Protein AF-A0A7R9KW66-F1 (afdb_monomer)

Nearest PDB structures (foldseek):
  6lou-assembly1_A  TM=8.543E-01  e=5.248E-07  Homo sapiens
  6l1s-assembly1_A  TM=8.443E-01  e=5.601E-07  Homo sapiens
  6lmy-assembly1_A  TM=8.458E-01  e=8.834E-07  Homo sapiens
  1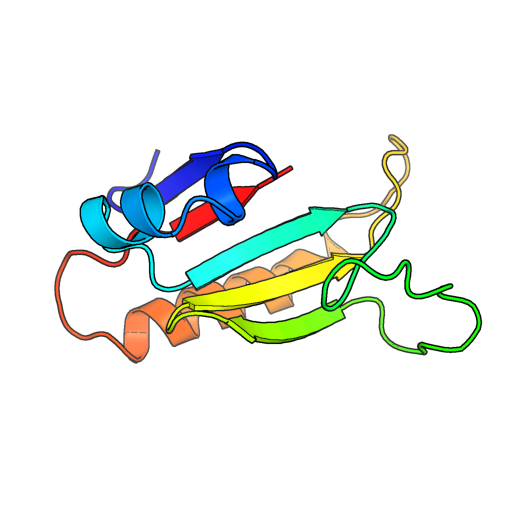wrm-assembly1_A  TM=8.415E-01  e=1.146E-06  Homo sapiens
  5xjv-assembly1_A  TM=7.673E-01  e=3.382E-05  Homo sapiens

Secondary structure (DSSP, 8-state):
--TTEEEE-TTGGG-HHHHHHTTEEEEEEEESS-EETTEE--TTS---SEEEEEETTEEEEEEE--SSTT---GGGHHHHHHHHHHHHHH--STT-EEEEE-

Organism: NCBI:txid1979941

pLDDT: mean 73.53, std 15.7, range [39.16, 90.69]

Solvent-accessible surface area (backbone atoms only — not comparable to full-atom values): 6087 Å² total; per-residue (Å²): 132,60,91,41,61,43,73,47,42,70,66,58,80,66,36,64,65,61,31,58,78,54,47,38,45,44,36,43,37,53,34,71,70,58,57,67,94,84,43,78,53,77,67,88,79,59,95,56,60,56,51,74,52,75,57,96,86,23,39,34,42,39,35,56,46,61,94,48,95,81,51,76,62,72,82,50,45,65,60,53,50,51,52,54,49,49,56,58,66,75,45,90,55,102,57,66,21,32,37,45,24,90

Mean predicted aligned error: 8.73 Å

Structure (mmCIF, N/CA/C/O backbone):
data_AF-A0A7R9KW66-F1
#
_entry.id   AF-A0A7R9KW66-F1
#
loop_
_atom_site.group_PDB
_atom_site.id
_atom_site.type_symbol
_atom_site.label_atom_id
_atom_site.label_alt_id
_atom_site.label_comp_id
_atom_site.label_asym_id
_atom_site.label_entity_id
_atom_site.label_seq_id
_atom_site.pdbx_PDB_ins_code
_atom_site.Cartn_x
_atom_site.Cartn_y
_atom_site.Cartn_z
_atom_site.occupancy
_atom_site.B_iso_or_equiv
_atom_site.auth_seq_id
_atom_site.auth_comp_id
_atom_site.auth_asym_id
_atom_site.auth_atom_id
_atom_site.pdbx_PDB_model_num
ATOM 1 N N . ILE A 1 1 ? -7.927 -16.304 -2.380 1.00 51.59 1 ILE A N 1
ATOM 2 C CA . ILE A 1 1 ? -7.857 -14.895 -1.921 1.00 51.59 1 ILE A CA 1
ATOM 3 C C . ILE A 1 1 ? -7.996 -14.926 -0.407 1.00 51.59 1 ILE A C 1
ATOM 5 O O . ILE A 1 1 ? -8.885 -15.621 0.071 1.00 51.59 1 ILE A O 1
ATOM 9 N N . LEU A 1 2 ? -7.057 -14.325 0.329 1.00 59.34 2 LEU A N 1
ATOM 10 C CA . LEU A 1 2 ? -7.057 -14.353 1.797 1.00 59.34 2 LEU A CA 1
ATOM 11 C C . LEU A 1 2 ? -8.214 -13.494 2.330 1.00 59.34 2 LEU A C 1
ATOM 13 O O . LEU A 1 2 ? -8.495 -12.437 1.768 1.00 59.34 2 LEU A O 1
ATOM 17 N N . THR A 1 3 ? -8.861 -13.909 3.417 1.00 63.19 3 THR A N 1
ATOM 18 C CA . THR A 1 3 ? -9.806 -13.042 4.134 1.00 63.19 3 THR A CA 1
ATOM 19 C C . THR A 1 3 ? -9.079 -11.788 4.603 1.00 63.19 3 THR A C 1
ATOM 21 O O . THR A 1 3 ? -7.984 -11.884 5.158 1.00 63.19 3 THR A O 1
ATOM 24 N N . GLY A 1 4 ? -9.661 -10.620 4.343 1.00 68.19 4 GLY A N 1
ATOM 25 C CA . GLY A 1 4 ? -8.984 -9.355 4.599 1.00 68.19 4 GLY A CA 1
ATOM 26 C C . GLY A 1 4 ? -8.032 -8.911 3.489 1.00 68.19 4 GLY A C 1
ATOM 27 O O . GLY A 1 4 ? -7.250 -8.010 3.716 1.00 68.19 4 GLY A O 1
ATOM 28 N N . LEU A 1 5 ? -8.055 -9.491 2.288 1.00 72.69 5 LEU A N 1
ATOM 29 C CA . LEU A 1 5 ? -7.283 -8.986 1.147 1.00 72.69 5 LEU A CA 1
ATOM 30 C C . LEU A 1 5 ? -8.216 -8.520 0.027 1.00 72.69 5 LEU A C 1
ATOM 32 O O . LEU A 1 5 ? -9.006 -9.295 -0.506 1.00 72.69 5 LEU A O 1
ATOM 36 N N . TYR A 1 6 ? -8.058 -7.264 -0.348 1.00 74.94 6 TYR A N 1
ATOM 37 C CA . TYR A 1 6 ? -8.708 -6.549 -1.431 1.00 74.94 6 TYR A CA 1
ATOM 38 C C . TYR A 1 6 ? -7.658 -6.219 -2.487 1.00 74.94 6 TYR A C 1
ATOM 40 O O . TYR A 1 6 ? -6.474 -6.018 -2.203 1.00 74.94 6 TYR A O 1
ATOM 48 N N . ILE A 1 7 ? -8.097 -6.199 -3.735 1.00 80.12 7 ILE A N 1
ATOM 49 C CA . ILE A 1 7 ? -7.292 -5.780 -4.875 1.00 80.12 7 ILE A CA 1
ATOM 50 C C . ILE A 1 7 ? -8.152 -4.784 -5.634 1.00 80.12 7 ILE A C 1
ATOM 52 O O . ILE A 1 7 ? -9.312 -5.081 -5.917 1.00 80.12 7 ILE A O 1
ATOM 56 N N . GLY A 1 8 ? -7.602 -3.609 -5.916 1.00 78.50 8 GLY A N 1
ATOM 57 C CA . GLY A 1 8 ? -8.356 -2.500 -6.490 1.00 78.50 8 GLY A CA 1
ATOM 58 C C . GLY A 1 8 ? -7.510 -1.629 -7.406 1.00 78.50 8 GLY A C 1
ATOM 59 O O . GLY A 1 8 ? -6.354 -1.932 -7.694 1.00 78.50 8 GLY A O 1
ATOM 60 N N . SER A 1 9 ? -8.105 -0.532 -7.850 1.00 78.50 9 SER A N 1
ATOM 61 C CA . SER A 1 9 ? -7.466 0.503 -8.657 1.00 78.50 9 SER A CA 1
ATOM 62 C C . SER A 1 9 ? -7.018 1.696 -7.808 1.00 78.50 9 SER A C 1
ATOM 64 O O . SER A 1 9 ? -7.453 1.880 -6.672 1.00 78.50 9 SER A O 1
ATOM 66 N N . VAL A 1 10 ? -6.202 2.582 -8.389 1.00 76.31 10 VAL A N 1
ATOM 67 C CA . VAL A 1 10 ? -5.783 3.864 -7.771 1.00 76.31 10 VAL A CA 1
ATOM 68 C C . VAL A 1 10 ? -6.954 4.765 -7.392 1.00 76.31 10 VAL A C 1
ATOM 70 O O . VAL A 1 10 ? -6.827 5.660 -6.557 1.00 76.31 10 VAL A O 1
ATOM 73 N N . ARG A 1 11 ? -8.105 4.576 -8.037 1.00 79.38 11 ARG A N 1
ATOM 74 C CA . ARG A 1 11 ? -9.318 5.302 -7.673 1.00 79.38 11 ARG A CA 1
ATOM 75 C C . ARG A 1 11 ? -9.829 4.834 -6.314 1.00 79.38 11 ARG A C 1
ATOM 77 O O . ARG A 1 11 ? -10.170 5.668 -5.483 1.00 79.38 11 ARG A O 1
ATOM 84 N N . ASP A 1 12 ? -9.798 3.529 -6.086 1.00 80.62 12 ASP A N 1
ATOM 85 C CA . ASP A 1 12 ? -10.326 2.900 -4.880 1.00 80.62 12 ASP A CA 1
ATOM 86 C C . ASP A 1 12 ? -9.445 3.214 -3.658 1.00 80.62 12 ASP A C 1
ATOM 88 O O . ASP A 1 12 ? -9.973 3.405 -2.567 1.00 80.62 12 ASP A O 1
ATOM 92 N N . SER A 1 13 ? -8.123 3.408 -3.827 1.00 76.88 13 SER A N 1
ATOM 93 C CA . SER A 1 13 ? -7.251 3.904 -2.735 1.00 76.88 13 SER A CA 1
ATOM 94 C C . SER A 1 13 ? -7.542 5.331 -2.296 1.00 76.88 13 SER A C 1
ATOM 96 O O . SER A 1 13 ? -7.000 5.768 -1.286 1.00 76.88 13 SER A O 1
ATOM 98 N N . LYS A 1 14 ? -8.321 6.099 -3.055 1.00 80.62 14 LYS A N 1
ATOM 99 C CA . LYS A 1 14 ? -8.591 7.510 -2.749 1.00 80.62 14 LYS A CA 1
ATOM 100 C C . LYS A 1 14 ? -10.008 7.737 -2.242 1.00 80.62 14 LYS A C 1
ATOM 102 O O . LYS A 1 14 ? -10.301 8.827 -1.754 1.00 80.62 14 LYS A O 1
ATOM 107 N N . ASP A 1 15 ? -10.872 6.733 -2.344 1.00 86.56 15 ASP A N 1
ATOM 108 C CA . ASP A 1 15 ? -12.245 6.800 -1.864 1.00 86.56 15 ASP A CA 1
ATOM 109 C C . ASP A 1 15 ? -12.294 6.507 -0.360 1.00 86.56 15 ASP A C 1
ATOM 111 O O . ASP A 1 15 ? -12.430 5.371 0.089 1.00 86.56 15 ASP A O 1
ATOM 115 N N . VAL A 1 16 ? -12.166 7.569 0.434 1.00 83.94 16 VAL A N 1
ATOM 116 C CA . VAL A 1 16 ? -12.138 7.489 1.900 1.00 83.94 16 VAL A CA 1
ATOM 117 C C . VAL A 1 16 ? -13.394 6.819 2.469 1.00 83.94 16 VAL A C 1
ATOM 119 O O . VAL A 1 16 ? -13.300 6.140 3.492 1.00 83.94 16 VAL A O 1
ATOM 122 N N . GLU A 1 17 ? -14.559 6.976 1.834 1.00 86.69 17 GLU A N 1
ATOM 123 C CA . GLU A 1 17 ? -15.794 6.345 2.307 1.00 86.69 17 GLU A CA 1
ATOM 124 C C . GLU A 1 17 ? -15.750 4.833 2.100 1.00 86.69 17 GLU A C 1
ATOM 126 O O . GLU A 1 17 ? -16.038 4.078 3.033 1.00 86.69 17 GLU A O 1
ATOM 131 N N . GLN A 1 18 ? -15.309 4.378 0.924 1.00 83.06 18 GLN A N 1
ATOM 132 C CA . GLN A 1 18 ? -15.122 2.951 0.664 1.00 83.06 18 GLN A CA 1
ATOM 133 C C . GLN A 1 18 ? -14.051 2.335 1.559 1.00 83.06 18 GLN A C 1
ATOM 135 O O . GLN A 1 18 ? -14.258 1.234 2.075 1.00 83.06 18 GLN A O 1
ATOM 140 N N . LEU A 1 19 ? -12.931 3.031 1.775 1.00 83.12 19 LEU A N 1
ATOM 141 C CA . LEU A 1 19 ? -11.872 2.555 2.662 1.00 83.12 19 LEU A CA 1
ATOM 142 C C . LEU A 1 19 ? -12.395 2.376 4.089 1.00 83.12 19 LEU A C 1
ATOM 144 O O . LEU A 1 19 ? -12.212 1.312 4.677 1.00 83.12 19 LEU A O 1
ATOM 148 N N . LYS A 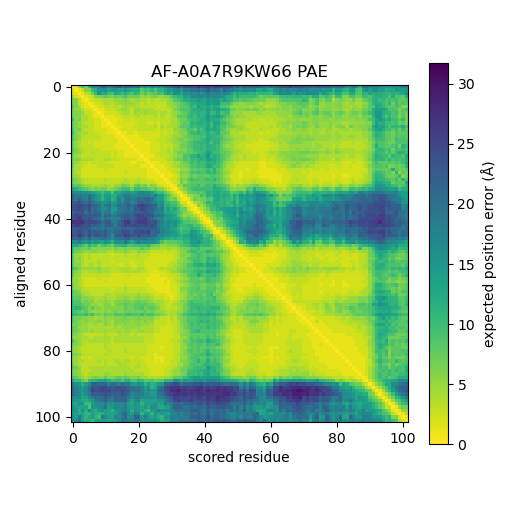1 20 ? -13.130 3.361 4.616 1.00 83.94 20 LYS A N 1
ATOM 149 C CA . LYS A 1 20 ? -13.736 3.286 5.953 1.00 83.94 20 LYS A CA 1
ATOM 150 C C . LYS A 1 20 ? -14.808 2.206 6.053 1.00 83.94 20 LYS A C 1
ATOM 152 O O . LYS A 1 20 ? -14.780 1.416 6.992 1.00 83.94 20 LYS A O 1
ATOM 157 N N . SER A 1 21 ? -15.721 2.130 5.084 1.00 83.75 21 SER A N 1
ATOM 158 C CA . SER A 1 21 ? -16.786 1.116 5.056 1.00 83.75 21 SER A CA 1
ATOM 159 C C . SER A 1 21 ? -16.238 -0.307 4.969 1.00 83.75 21 SER A C 1
ATOM 161 O O . SER A 1 21 ? -16.902 -1.249 5.399 1.00 83.75 21 SER A O 1
ATOM 163 N N . ASN A 1 22 ? -15.047 -0.472 4.396 1.00 78.38 22 ASN A N 1
ATOM 164 C CA . ASN A 1 22 ? -14.352 -1.746 4.316 1.00 78.38 22 ASN A CA 1
ATOM 165 C C . ASN A 1 22 ? -13.237 -1.869 5.353 1.00 78.38 22 ASN A C 1
ATOM 167 O O . ASN A 1 22 ? -12.409 -2.751 5.187 1.00 78.38 22 ASN A O 1
ATOM 171 N N . CYS A 1 23 ? -13.183 -1.026 6.389 1.00 81.25 23 CYS A N 1
ATOM 172 C CA . CYS A 1 23 ? -12.169 -1.089 7.448 1.00 81.25 23 CYS A CA 1
ATOM 173 C C . CYS A 1 23 ? -10.728 -1.235 6.912 1.00 81.25 23 CYS A C 1
ATOM 175 O O . CYS A 1 23 ? -9.908 -1.962 7.478 1.00 81.25 23 CYS A O 1
ATOM 177 N N . ILE A 1 24 ? -10.425 -0.586 5.785 1.00 83.62 24 ILE A N 1
ATOM 178 C CA . ILE A 1 24 ? -9.103 -0.630 5.170 1.00 83.62 24 ILE A CA 1
ATOM 179 C C . ILE A 1 24 ? -8.203 0.349 5.914 1.00 83.62 24 ILE A C 1
ATOM 181 O O . ILE A 1 24 ? -8.447 1.552 5.907 1.00 83.62 24 ILE A O 1
ATOM 185 N N . SER A 1 25 ? -7.156 -0.181 6.542 1.00 85.25 25 SER A N 1
ATOM 186 C CA . SER A 1 25 ? -6.198 0.579 7.357 1.00 85.25 25 SER A CA 1
ATOM 187 C C . SER A 1 25 ? -4.807 0.670 6.729 1.00 85.25 25 SER A C 1
ATOM 189 O O . SER A 1 25 ? -4.052 1.582 7.053 1.00 85.25 25 SER A O 1
ATOM 191 N N . HIS A 1 26 ? -4.465 -0.251 5.821 1.00 86.81 26 HIS A N 1
ATOM 192 C CA . HIS A 1 26 ? -3.149 -0.328 5.187 1.00 86.81 26 HIS A CA 1
ATOM 193 C C . HIS A 1 26 ? -3.278 -0.630 3.688 1.00 86.81 26 HIS A C 1
ATOM 195 O O . HIS A 1 26 ? -4.009 -1.543 3.286 1.00 86.81 26 HIS A O 1
ATOM 201 N N . ILE A 1 27 ? -2.546 0.110 2.855 1.00 86.62 27 ILE A N 1
ATOM 202 C CA . ILE A 1 27 ? -2.596 0.012 1.390 1.00 86.62 27 ILE A CA 1
ATOM 203 C C . ILE A 1 27 ? -1.186 -0.129 0.821 1.00 86.62 27 ILE A C 1
ATOM 205 O O . ILE A 1 27 ? -0.285 0.623 1.184 1.00 86.62 27 ILE A O 1
ATOM 209 N N . ILE A 1 28 ? -1.011 -1.065 -0.114 1.00 87.94 28 ILE A N 1
ATOM 210 C CA . ILE A 1 28 ? 0.198 -1.162 -0.940 1.00 87.94 28 ILE A CA 1
ATOM 211 C C . ILE A 1 28 ? -0.145 -0.674 -2.344 1.00 87.94 28 ILE A C 1
ATOM 213 O O . ILE A 1 28 ? -1.098 -1.151 -2.961 1.00 87.94 28 ILE A O 1
ATOM 217 N N . SER A 1 29 ? 0.646 0.266 -2.845 1.00 86.06 29 SER A N 1
ATOM 218 C CA . SER A 1 29 ? 0.438 0.947 -4.120 1.00 86.06 29 SER A CA 1
ATOM 219 C C . SER A 1 29 ? 1.723 0.880 -4.945 1.00 86.06 29 SER A C 1
ATOM 221 O O . SER A 1 29 ? 2.789 1.258 -4.461 1.00 86.06 29 SER A O 1
ATOM 223 N N . ILE A 1 30 ? 1.635 0.360 -6.173 1.00 84.81 30 ILE A N 1
ATOM 224 C CA . ILE A 1 30 ? 2.784 0.188 -7.075 1.00 84.81 30 ILE A CA 1
ATOM 225 C C . ILE A 1 30 ? 2.538 1.001 -8.340 1.00 84.81 30 ILE A C 1
ATOM 227 O O . ILE A 1 30 ? 1.685 0.621 -9.135 1.00 84.81 30 ILE A O 1
ATOM 231 N N . HIS A 1 31 ? 3.288 2.082 -8.553 1.00 78.25 31 HIS A N 1
ATOM 232 C CA . HIS A 1 31 ? 3.131 2.931 -9.739 1.00 78.25 31 HIS A CA 1
ATOM 233 C C . HIS A 1 31 ? 4.482 3.403 -10.273 1.00 78.25 31 HIS A C 1
ATOM 235 O O . HIS A 1 31 ? 5.455 3.505 -9.526 1.00 78.25 31 HIS A O 1
ATOM 241 N N . ASP A 1 32 ? 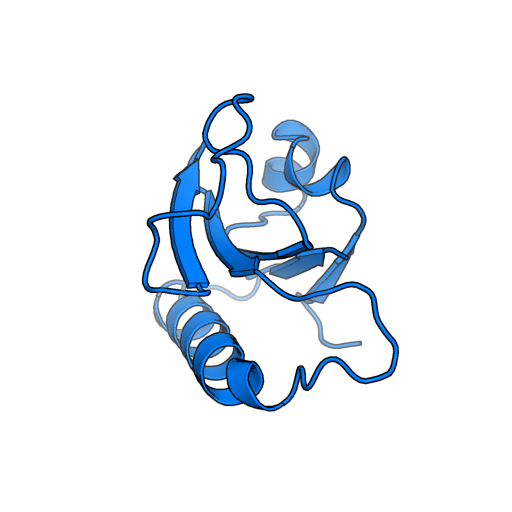4.530 3.741 -11.560 1.00 72.75 32 ASP A N 1
ATOM 242 C CA . ASP A 1 32 ? 5.719 4.325 -12.189 1.00 72.75 32 ASP A CA 1
ATOM 243 C C . ASP A 1 32 ? 5.958 5.783 -11.750 1.00 72.75 32 ASP A C 1
ATOM 245 O O . ASP A 1 32 ? 7.088 6.265 -11.778 1.00 72.75 32 ASP A O 1
ATOM 249 N N . ASN A 1 33 ? 4.904 6.450 -11.266 1.00 62.12 33 ASN A N 1
ATOM 250 C CA . ASN A 1 33 ? 4.901 7.829 -10.802 1.00 62.12 33 ASN A CA 1
ATOM 251 C C . ASN A 1 33 ? 4.213 7.949 -9.438 1.00 62.12 33 ASN A C 1
ATOM 253 O O . ASN A 1 33 ? 3.010 7.718 -9.291 1.00 62.12 33 ASN A O 1
ATOM 257 N N . ALA A 1 34 ? 4.962 8.381 -8.426 1.00 56.53 34 ALA A N 1
ATOM 258 C CA . ALA A 1 34 ? 4.407 8.696 -7.118 1.00 56.53 34 ALA A CA 1
ATOM 259 C C . ALA A 1 34 ? 4.005 10.170 -7.050 1.00 56.53 34 ALA A C 1
ATOM 261 O O . ALA A 1 34 ? 4.828 11.071 -7.210 1.00 56.53 34 ALA A O 1
ATOM 262 N N . ARG A 1 35 ? 2.729 10.424 -6.753 1.00 57.91 35 ARG A N 1
ATOM 263 C CA . ARG A 1 35 ? 2.220 11.775 -6.495 1.00 57.91 35 ARG A CA 1
ATOM 264 C C . ARG A 1 35 ? 1.972 11.945 -5.001 1.00 57.91 35 ARG A C 1
ATOM 266 O O . ARG A 1 35 ? 1.029 11.354 -4.480 1.00 57.91 35 ARG A O 1
ATOM 273 N N . ARG A 1 36 ? 2.766 12.761 -4.297 1.00 53.22 36 ARG A N 1
ATOM 274 C CA . ARG A 1 36 ? 2.366 13.226 -2.954 1.00 53.22 36 ARG A CA 1
ATOM 275 C C . ARG A 1 36 ? 1.424 14.414 -3.122 1.00 53.22 36 ARG A C 1
ATOM 277 O O . ARG A 1 36 ? 1.778 15.401 -3.755 1.00 53.22 36 ARG A O 1
ATOM 284 N N . GLY A 1 37 ? 0.218 14.321 -2.563 1.00 51.59 37 GLY A N 1
ATOM 285 C CA . GLY A 1 37 ? -0.706 15.461 -2.475 1.00 51.59 37 GLY A CA 1
ATOM 286 C C . GLY A 1 37 ? -1.182 16.037 -3.816 1.00 51.59 37 GLY A C 1
ATOM 287 O O . GLY A 1 37 ? -1.512 17.214 -3.883 1.00 51.59 37 GLY A O 1
ATOM 288 N N . GLY A 1 38 ? -1.205 15.241 -4.890 1.00 48.94 38 GLY A N 1
ATOM 289 C CA . GLY A 1 38 ? -1.659 15.693 -6.212 1.00 48.94 38 GLY A CA 1
ATOM 290 C C . GLY A 1 38 ? -0.591 16.372 -7.077 1.00 48.94 38 GLY A C 1
ATOM 291 O O . GLY A 1 38 ? -0.857 16.604 -8.254 1.00 48.94 38 GLY A O 1
ATOM 292 N N . GLN A 1 39 ? 0.618 16.608 -6.557 1.00 45.44 39 GLN A N 1
ATOM 293 C CA . GLN A 1 39 ? 1.774 17.006 -7.362 1.00 45.44 39 GLN A CA 1
ATOM 294 C C . GLN A 1 39 ? 2.609 15.788 -7.757 1.00 45.44 39 GLN A C 1
ATOM 296 O O . GLN A 1 39 ? 2.856 14.886 -6.954 1.00 45.44 39 GLN A O 1
ATOM 301 N N . GLU A 1 40 ? 3.018 15.767 -9.022 1.00 49.72 40 GLU A N 1
ATOM 302 C CA . GLU A 1 40 ? 4.004 14.837 -9.559 1.00 49.72 40 GLU A CA 1
ATOM 303 C C . GLU A 1 40 ? 5.328 15.083 -8.840 1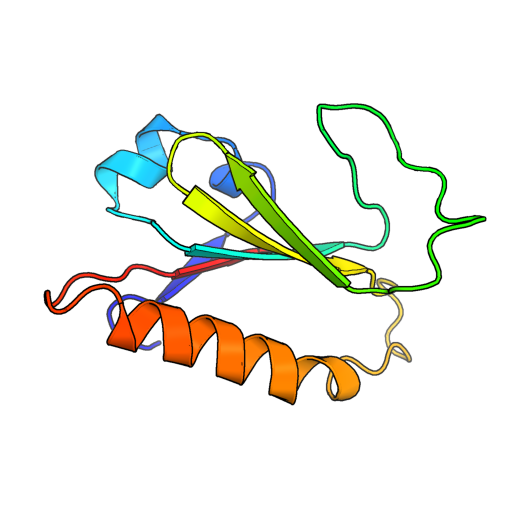.00 49.72 40 GLU A C 1
ATOM 305 O O . GLU A 1 40 ? 5.892 16.174 -8.923 1.00 49.72 40 GLU A O 1
ATOM 310 N N . ILE A 1 41 ? 5.800 14.105 -8.066 1.00 52.12 41 ILE A N 1
ATOM 311 C CA . ILE A 1 41 ? 7.169 14.169 -7.572 1.00 52.12 41 ILE A CA 1
ATOM 312 C C . ILE A 1 41 ? 8.027 13.669 -8.720 1.00 52.12 41 ILE A C 1
ATOM 314 O O . ILE A 1 41 ? 8.118 12.463 -8.943 1.00 52.12 41 ILE A O 1
ATOM 318 N N . CYS A 1 42 ? 8.647 14.599 -9.446 1.00 44.44 42 CYS A N 1
ATOM 319 C CA . CYS A 1 42 ? 9.725 14.265 -10.362 1.00 44.44 42 CYS A CA 1
ATOM 320 C C . CYS A 1 42 ? 10.812 13.530 -9.561 1.00 44.44 42 CYS A C 1
ATOM 322 O O . CYS A 1 42 ? 11.411 14.057 -8.621 1.00 44.44 42 CYS A O 1
ATOM 324 N N . THR A 1 43 ? 11.013 12.264 -9.907 1.00 52.66 43 THR A N 1
ATOM 325 C CA . THR A 1 43 ? 11.822 11.242 -9.224 1.00 52.66 43 THR A CA 1
ATOM 326 C C . THR A 1 43 ? 13.330 11.431 -9.387 1.00 52.66 43 THR A C 1
ATOM 328 O O . THR A 1 43 ? 14.114 10.555 -9.036 1.00 52.66 43 THR A O 1
ATOM 331 N N . GLU A 1 44 ? 13.763 12.594 -9.866 1.00 53.41 44 GLU A N 1
ATOM 332 C CA . GLU A 1 44 ? 15.152 12.881 -10.234 1.00 53.41 44 GLU A CA 1
ATOM 333 C C . GLU A 1 44 ? 16.106 12.902 -9.025 1.00 53.41 44 GLU A C 1
ATOM 335 O O . GLU A 1 44 ? 17.304 12.702 -9.192 1.00 53.41 44 GLU A O 1
ATOM 340 N N . ASN A 1 45 ? 15.590 13.068 -7.797 1.00 48.94 45 ASN A N 1
ATOM 341 C CA . ASN A 1 45 ? 16.418 13.196 -6.586 1.00 48.94 45 ASN A CA 1
ATOM 342 C C . ASN A 1 45 ? 16.034 12.271 -5.414 1.00 48.94 45 ASN A C 1
ATOM 344 O O . ASN A 1 45 ? 16.660 12.334 -4.351 1.00 48.94 45 ASN A O 1
ATOM 348 N N . MET A 1 46 ? 15.038 11.390 -5.564 1.00 54.19 46 MET A N 1
ATOM 349 C CA . MET A 1 46 ? 14.645 10.476 -4.485 1.00 54.19 46 MET A CA 1
ATOM 350 C C . MET A 1 46 ? 15.447 9.174 -4.598 1.00 54.19 46 MET A C 1
ATOM 352 O O . MET A 1 46 ? 15.113 8.289 -5.373 1.00 54.19 46 MET A O 1
ATOM 356 N N . LYS A 1 47 ? 16.510 9.028 -3.795 1.00 54.19 47 LYS A N 1
ATOM 357 C CA . LYS A 1 47 ? 17.357 7.812 -3.746 1.00 54.19 47 LYS A CA 1
ATOM 358 C C . LYS A 1 47 ? 16.610 6.520 -3.364 1.00 54.19 47 LYS A C 1
ATOM 360 O O . LYS A 1 47 ? 17.230 5.461 -3.328 1.00 54.19 47 LYS A O 1
ATOM 365 N N . LYS A 1 48 ? 15.319 6.591 -3.025 1.00 62.78 48 LYS A N 1
ATOM 366 C CA . LYS A 1 48 ? 14.545 5.477 -2.479 1.00 62.78 48 LYS A CA 1
ATOM 367 C C . LYS A 1 48 ? 13.316 5.203 -3.349 1.00 62.78 48 LYS A C 1
ATOM 369 O O . LYS A 1 48 ? 12.441 6.056 -3.458 1.00 62.78 48 LYS A O 1
ATOM 374 N N . ALA A 1 49 ? 13.253 4.002 -3.927 1.00 75.44 49 ALA A N 1
ATOM 375 C CA . ALA A 1 49 ? 12.148 3.513 -4.763 1.00 75.44 49 ALA A CA 1
ATOM 376 C C . ALA A 1 49 ? 10.900 3.095 -3.953 1.00 75.44 49 ALA A C 1
ATOM 378 O O . ALA A 1 49 ? 9.992 2.460 -4.471 1.00 75.44 49 ALA A O 1
ATOM 379 N N . GLU A 1 50 ? 10.855 3.437 -2.668 1.00 81.88 50 GLU A N 1
ATOM 380 C CA . GLU A 1 50 ? 9.799 3.062 -1.735 1.00 81.88 50 GLU A CA 1
ATOM 381 C C . GLU A 1 50 ? 9.636 4.169 -0.686 1.00 81.88 50 GLU A C 1
ATOM 383 O O . GLU A 1 50 ? 10.620 4.754 -0.217 1.00 81.88 50 GLU A O 1
ATOM 388 N N . PHE A 1 51 ? 8.404 4.457 -0.281 1.00 84.94 51 PHE A N 1
ATOM 389 C CA . PHE A 1 51 ? 8.133 5.361 0.834 1.00 84.94 51 PHE A CA 1
ATOM 390 C C . PHE A 1 51 ? 6.815 5.006 1.517 1.00 84.94 51 PHE A C 1
ATOM 392 O O . PHE A 1 51 ? 5.889 4.502 0.886 1.00 84.94 51 PHE A O 1
ATOM 399 N N . VAL A 1 52 ? 6.744 5.306 2.813 1.00 86.06 52 VAL A N 1
ATOM 400 C CA . VAL A 1 52 ? 5.537 5.140 3.624 1.00 86.06 52 VAL A CA 1
ATOM 401 C C . VAL A 1 52 ? 4.989 6.517 3.991 1.00 86.06 52 VAL A C 1
ATOM 403 O O . VAL A 1 52 ? 5.763 7.449 4.237 1.00 86.06 52 VAL A O 1
ATOM 406 N N . PHE A 1 53 ? 3.669 6.672 3.984 1.00 84.94 53 PHE A N 1
ATOM 407 C CA . PHE A 1 53 ? 2.985 7.859 4.498 1.00 84.94 53 PHE A CA 1
ATOM 408 C C . PHE A 1 53 ? 1.595 7.499 5.024 1.00 84.94 53 PHE A C 1
ATOM 410 O O . PHE A 1 53 ? 1.041 6.467 4.659 1.00 84.94 53 PHE A O 1
ATOM 417 N N . THR A 1 54 ? 1.015 8.375 5.839 1.00 84.19 54 THR A N 1
ATOM 418 C CA . THR A 1 54 ? -0.336 8.201 6.384 1.00 84.19 54 THR A CA 1
ATOM 419 C C . THR A 1 54 ? -1.252 9.283 5.825 1.00 84.19 54 THR A C 1
ATOM 421 O O . THR A 1 54 ? -0.886 10.460 5.801 1.00 84.19 54 THR A O 1
ATOM 424 N N . PHE A 1 55 ? -2.442 8.902 5.369 1.00 82.00 55 PHE A N 1
ATOM 425 C CA . PHE A 1 55 ? -3.472 9.826 4.900 1.00 82.00 55 PHE A CA 1
ATOM 426 C C . PHE A 1 55 ? -4.850 9.322 5.325 1.00 82.00 55 PHE A C 1
ATOM 428 O O . PHE A 1 55 ? -5.167 8.159 5.104 1.00 82.00 55 PHE A O 1
ATOM 435 N N . ALA A 1 56 ? -5.664 10.201 5.918 1.00 83.19 56 ALA A N 1
ATOM 436 C CA . ALA A 1 56 ? -7.012 9.876 6.397 1.00 83.19 56 ALA A CA 1
ATOM 437 C C . ALA A 1 56 ? -7.070 8.605 7.278 1.00 83.19 56 ALA A C 1
ATOM 439 O O . ALA A 1 56 ? -7.942 7.764 7.084 1.00 83.19 56 ALA A O 1
ATOM 440 N N . ASP A 1 57 ? -6.125 8.475 8.219 1.00 82.75 57 ASP A N 1
ATOM 441 C CA . ASP A 1 57 ? -5.973 7.326 9.134 1.00 82.75 57 ASP A CA 1
ATOM 442 C C . ASP A 1 57 ? -5.644 5.983 8.452 1.00 82.75 57 ASP A C 1
ATOM 444 O O . ASP A 1 57 ? -5.761 4.922 9.061 1.00 82.75 57 ASP A O 1
ATOM 448 N N . VAL A 1 58 ? -5.190 6.028 7.197 1.00 83.38 58 VAL A N 1
ATOM 449 C CA . VAL A 1 58 ? -4.731 4.867 6.428 1.00 83.38 58 VAL A CA 1
ATOM 450 C C . VAL A 1 58 ? -3.233 4.990 6.167 1.00 83.38 58 VAL A C 1
ATOM 452 O O . VAL A 1 58 ? -2.759 6.041 5.725 1.00 83.38 58 VAL A O 1
ATOM 455 N N . GLU A 1 59 ? -2.478 3.924 6.427 1.00 87.00 59 GLU A N 1
ATOM 456 C CA . GLU A 1 59 ? -1.054 3.838 6.097 1.00 87.00 59 GLU A CA 1
ATOM 457 C C . GLU A 1 59 ? -0.846 3.304 4.679 1.00 87.00 59 GLU A C 1
ATOM 459 O O . GLU A 1 59 ? -1.406 2.287 4.274 1.00 87.00 59 GLU A O 1
ATOM 464 N N . TYR A 1 60 ? 0.007 3.977 3.919 1.00 87.12 60 TYR A N 1
ATOM 465 C CA . TYR A 1 60 ? 0.320 3.643 2.538 1.00 87.12 60 TYR A CA 1
ATOM 466 C C . TYR A 1 60 ? 1.782 3.261 2.427 1.00 87.12 60 TYR A C 1
ATOM 468 O O . TYR A 1 60 ? 2.651 4.052 2.790 1.00 87.12 60 TYR A O 1
ATOM 476 N N . LEU A 1 61 ? 2.050 2.098 1.843 1.00 88.69 61 LEU A N 1
ATOM 477 C CA . LEU A 1 61 ? 3.344 1.756 1.277 1.00 88.69 61 LEU A CA 1
ATOM 478 C C . LEU A 1 61 ? 3.286 1.977 -0.236 1.00 88.69 61 LEU A C 1
ATOM 480 O O . LEU A 1 61 ? 2.606 1.242 -0.955 1.00 88.69 61 LEU A O 1
ATOM 484 N N . CYS A 1 62 ? 4.016 2.978 -0.720 1.00 87.00 62 CYS A N 1
ATOM 485 C CA . CYS A 1 62 ? 4.162 3.238 -2.146 1.00 87.00 62 CYS A CA 1
ATOM 486 C C . CYS A 1 62 ? 5.494 2.710 -2.662 1.00 87.00 62 CYS A C 1
ATOM 488 O O . CYS A 1 62 ? 6.553 3.046 -2.128 1.00 87.00 62 CYS A O 1
ATOM 490 N N . ILE A 1 63 ? 5.422 1.935 -3.738 1.00 87.12 63 ILE A N 1
ATOM 491 C CA . ILE A 1 63 ? 6.552 1.359 -4.455 1.00 87.12 63 ILE A CA 1
ATOM 492 C C . ILE A 1 63 ? 6.602 1.991 -5.839 1.00 87.12 63 ILE A C 1
ATOM 494 O O . ILE A 1 63 ? 5.637 1.949 -6.603 1.00 87.12 63 ILE A O 1
ATOM 498 N N . LEU A 1 64 ? 7.752 2.574 -6.147 1.00 85.44 64 LEU A N 1
ATOM 499 C CA . LEU A 1 64 ? 8.077 3.099 -7.458 1.00 85.44 64 LEU A CA 1
ATOM 500 C C . LEU A 1 64 ? 8.667 1.974 -8.301 1.00 85.44 64 LEU A C 1
ATOM 502 O O . LEU A 1 64 ? 9.800 1.543 -8.080 1.00 85.44 64 LEU A O 1
ATOM 506 N N . ALA A 1 65 ? 7.891 1.495 -9.265 1.00 85.12 65 ALA A N 1
ATOM 507 C CA . ALA A 1 65 ? 8.306 0.433 -10.168 1.00 85.12 65 ALA A CA 1
ATOM 508 C C . ALA A 1 65 ? 7.792 0.714 -11.582 1.00 85.12 65 ALA A C 1
ATOM 510 O O . ALA A 1 65 ? 6.663 1.161 -11.760 1.00 85.12 65 ALA A O 1
ATOM 511 N N . SER A 1 66 ? 8.625 0.449 -12.588 1.00 82.00 66 SER A N 1
ATOM 512 C CA . SER A 1 66 ? 8.246 0.605 -13.993 1.00 82.00 66 SER A CA 1
ATOM 513 C C . SER A 1 66 ? 7.154 -0.397 -14.383 1.00 82.00 66 SER A C 1
ATOM 515 O O . SER A 1 66 ? 7.227 -1.564 -14.004 1.00 82.00 66 SER A O 1
ATOM 517 N N . ASP A 1 67 ? 6.196 0.010 -15.217 1.00 79.88 67 ASP A N 1
ATOM 518 C CA . ASP A 1 67 ? 5.179 -0.890 -15.795 1.00 79.88 67 ASP A CA 1
ATOM 519 C C . ASP A 1 67 ? 5.714 -1.710 -16.993 1.00 79.88 67 ASP A C 1
ATOM 521 O O . ASP A 1 67 ? 5.014 -2.021 -17.955 1.00 79.88 67 ASP A O 1
ATOM 525 N N . THR A 1 68 ? 7.007 -2.039 -16.978 1.00 82.69 68 THR A N 1
ATOM 526 C CA . THR A 1 68 ? 7.641 -2.855 -18.020 1.00 82.69 68 THR A CA 1
ATOM 527 C C . THR A 1 68 ? 7.673 -4.327 -17.608 1.00 82.69 68 THR A C 1
ATOM 529 O O . THR A 1 68 ? 7.869 -4.639 -16.433 1.00 82.69 68 THR A O 1
ATOM 532 N N . PRO A 1 69 ? 7.570 -5.277 -18.557 1.00 84.25 69 PRO A N 1
ATOM 533 C CA . PRO A 1 69 ? 7.623 -6.708 -18.242 1.00 84.25 69 PRO A CA 1
ATOM 534 C C . PRO A 1 69 ? 8.975 -7.148 -17.652 1.00 84.25 69 PRO A C 1
ATOM 536 O O . PRO A 1 69 ? 9.063 -8.198 -17.022 1.00 84.25 69 PRO A O 1
ATOM 539 N N . ASN A 1 70 ? 10.030 -6.351 -17.850 1.00 89.06 70 ASN A N 1
ATOM 540 C CA . ASN A 1 70 ? 11.366 -6.584 -17.305 1.00 89.06 70 ASN A CA 1
ATOM 541 C C . ASN A 1 70 ? 11.560 -6.007 -15.895 1.00 89.06 70 ASN A C 1
ATOM 543 O O . ASN A 1 70 ? 12.594 -6.272 -15.278 1.00 89.06 70 ASN A O 1
ATOM 547 N N . GLN A 1 71 ? 10.609 -5.220 -15.382 1.00 86.56 71 GLN A N 1
ATOM 548 C CA . GLN A 1 71 ? 10.686 -4.686 -14.030 1.00 86.56 71 GLN A CA 1
ATOM 549 C C . GLN A 1 71 ? 10.708 -5.835 -13.015 1.00 86.56 71 GLN A C 1
ATOM 551 O O . GLN A 1 71 ? 9.755 -6.601 -12.877 1.00 86.56 71 GLN A O 1
ATOM 556 N N . ASN A 1 72 ? 11.792 -5.929 -12.244 1.00 88.00 72 ASN A N 1
ATOM 557 C CA . ASN A 1 72 ? 11.881 -6.888 -11.152 1.00 88.00 72 ASN A CA 1
ATOM 558 C C . ASN A 1 72 ? 11.048 -6.385 -9.964 1.00 88.00 72 ASN A C 1
ATOM 560 O O . ASN A 1 72 ? 11.453 -5.443 -9.282 1.00 88.00 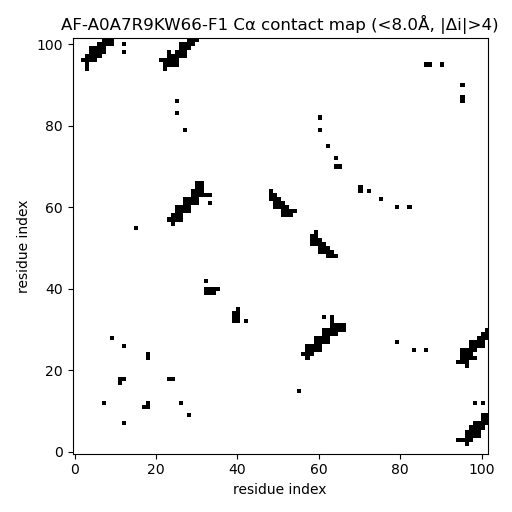72 ASN A O 1
AT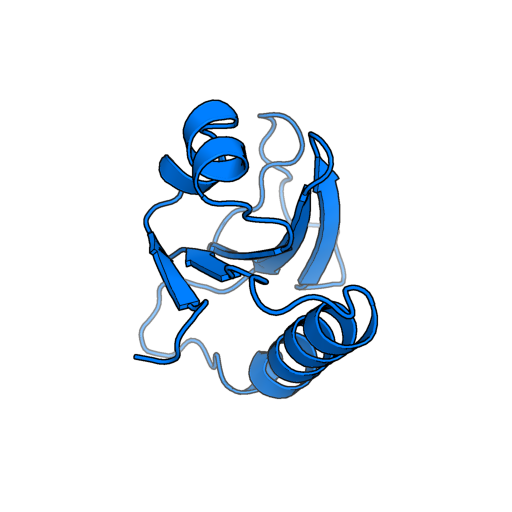OM 564 N N . LEU A 1 73 ? 9.886 -6.991 -9.721 1.00 87.25 73 LEU A N 1
ATOM 565 C CA . LEU A 1 73 ? 9.057 -6.691 -8.547 1.00 87.25 73 LEU A CA 1
ATOM 566 C C . LEU A 1 73 ? 9.493 -7.470 -7.299 1.00 87.25 73 LEU A C 1
ATOM 568 O O . LEU A 1 73 ? 9.211 -7.041 -6.182 1.00 87.25 73 LEU A O 1
ATOM 572 N N . SER A 1 74 ? 10.228 -8.573 -7.471 1.00 89.50 74 SER A N 1
ATOM 573 C CA . SER A 1 74 ? 10.651 -9.444 -6.370 1.00 89.50 74 SER A CA 1
ATOM 574 C C . SER A 1 74 ? 11.554 -8.736 -5.364 1.00 89.50 74 SER A C 1
ATOM 576 O O . SER A 1 74 ? 11.558 -9.090 -4.188 1.00 89.50 74 SER A O 1
ATOM 578 N N . GLN A 1 75 ? 12.277 -7.701 -5.800 1.00 88.81 75 GLN A N 1
ATOM 579 C CA . GLN A 1 75 ? 13.098 -6.872 -4.914 1.00 88.81 75 GLN A CA 1
ATOM 580 C C . GLN A 1 75 ? 12.279 -6.159 -3.822 1.00 88.81 75 GLN A C 1
ATOM 582 O O . GLN A 1 75 ? 12.816 -5.871 -2.759 1.00 88.81 75 GLN A O 1
ATOM 587 N N . PHE A 1 76 ? 10.980 -5.930 -4.047 1.00 89.12 76 PHE A N 1
ATOM 588 C CA . PHE A 1 76 ? 10.094 -5.256 -3.094 1.00 89.12 76 PHE A CA 1
ATOM 589 C C . PHE A 1 76 ? 9.314 -6.229 -2.199 1.00 89.12 76 PHE A C 1
ATOM 591 O O . PHE A 1 76 ? 8.617 -5.797 -1.280 1.00 89.12 76 PHE A O 1
ATOM 598 N N . PHE A 1 77 ? 9.410 -7.544 -2.436 1.00 89.38 77 PHE A N 1
ATOM 599 C CA . PHE A 1 77 ? 8.604 -8.531 -1.710 1.00 89.38 77 PHE A CA 1
ATOM 600 C C . PHE A 1 77 ? 8.912 -8.549 -0.217 1.00 89.38 77 PHE A C 1
ATOM 602 O O . PHE A 1 77 ? 7.982 -8.623 0.578 1.00 89.38 77 PHE A O 1
ATOM 609 N N . SER A 1 78 ? 10.187 -8.435 0.174 1.00 90.69 78 SER A N 1
ATOM 610 C CA . SER A 1 78 ? 10.559 -8.391 1.595 1.00 90.69 78 SER A CA 1
ATOM 611 C C . SER A 1 78 ? 9.871 -7.226 2.300 1.00 90.69 78 SER A C 1
ATOM 613 O O . SER A 1 78 ? 9.209 -7.424 3.311 1.00 90.69 78 SER A O 1
ATOM 615 N N . GLN A 1 79 ? 9.934 -6.031 1.711 1.00 89.06 79 GLN A N 1
ATOM 616 C CA . GLN A 1 79 ? 9.330 -4.839 2.293 1.00 89.06 79 GLN A CA 1
ATOM 617 C C . GLN A 1 79 ? 7.796 -4.926 2.340 1.00 89.06 79 GLN A C 1
ATOM 619 O O . GLN A 1 79 ? 7.189 -4.558 3.344 1.00 89.06 79 GLN A O 1
ATOM 624 N N . CYS A 1 80 ? 7.161 -5.440 1.281 1.00 87.81 80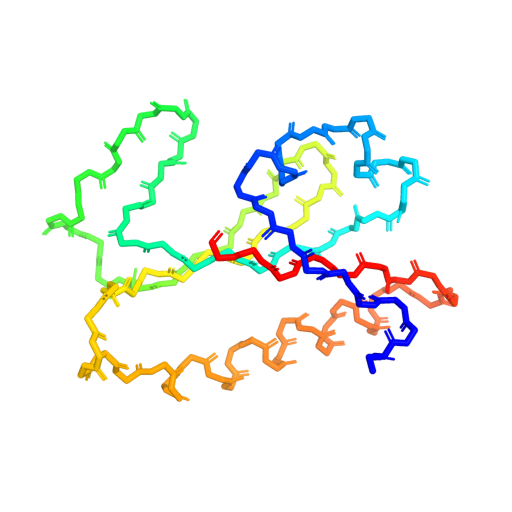 CYS A N 1
ATOM 625 C CA . CYS A 1 80 ? 5.716 -5.681 1.276 1.00 87.81 80 CYS A CA 1
ATOM 626 C C . CYS A 1 80 ? 5.315 -6.655 2.385 1.00 87.81 80 CYS A C 1
ATOM 628 O O . CYS A 1 80 ? 4.329 -6.427 3.082 1.00 87.81 80 CYS A O 1
ATOM 630 N N . ASN A 1 81 ? 6.082 -7.734 2.551 1.00 88.69 81 ASN A N 1
ATOM 631 C CA . ASN A 1 81 ? 5.826 -8.742 3.569 1.00 88.69 81 ASN A CA 1
ATOM 632 C C . ASN A 1 81 ? 5.945 -8.146 4.969 1.00 88.69 81 ASN A C 1
ATOM 634 O O . ASN A 1 81 ? 5.049 -8.363 5.779 1.00 88.69 81 ASN A O 1
ATOM 638 N N . ASP A 1 82 ? 6.989 -7.358 5.227 1.00 89.62 82 ASP A N 1
ATOM 639 C CA . ASP A 1 82 ? 7.192 -6.691 6.513 1.00 89.62 82 ASP A CA 1
ATOM 640 C C . ASP A 1 82 ? 6.064 -5.695 6.801 1.00 89.62 82 ASP A C 1
ATOM 642 O O . ASP A 1 82 ? 5.508 -5.691 7.895 1.00 89.62 82 ASP A O 1
ATOM 646 N N . PHE A 1 83 ? 5.650 -4.905 5.806 1.00 88.00 83 PHE A N 1
ATOM 647 C CA . PHE A 1 83 ? 4.538 -3.962 5.946 1.00 88.00 83 PHE A CA 1
ATOM 648 C C . PHE A 1 83 ? 3.215 -4.672 6.265 1.00 88.00 83 PHE A C 1
ATOM 650 O O . PHE A 1 83 ? 2.526 -4.307 7.218 1.00 88.00 83 PHE A O 1
ATOM 657 N N . ILE A 1 84 ? 2.884 -5.739 5.529 1.00 83.94 84 ILE A N 1
ATOM 658 C CA . ILE A 1 84 ? 1.694 -6.562 5.799 1.00 83.94 84 ILE A CA 1
ATOM 659 C C . ILE A 1 84 ? 1.796 -7.210 7.181 1.00 83.94 84 ILE A C 1
ATOM 661 O O . ILE A 1 84 ? 0.808 -7.273 7.910 1.00 83.94 84 ILE A O 1
ATOM 665 N N . HIS A 1 85 ? 2.973 -7.709 7.552 1.00 84.38 85 HIS A N 1
ATOM 666 C CA . HIS A 1 85 ? 3.194 -8.363 8.834 1.00 84.38 85 HIS A CA 1
ATOM 667 C C . HIS A 1 85 ? 3.005 -7.391 10.002 1.00 84.38 85 HIS A C 1
ATOM 669 O O . HIS A 1 85 ? 2.229 -7.683 10.912 1.00 84.38 85 HIS A O 1
ATOM 675 N N . CYS A 1 86 ? 3.625 -6.212 9.941 1.00 84.00 86 CYS A N 1
ATOM 676 C CA . CYS A 1 86 ? 3.455 -5.147 10.926 1.00 84.00 86 CYS A CA 1
ATOM 677 C C . CYS A 1 86 ? 1.989 -4.731 11.056 1.00 84.00 86 CYS A C 1
ATOM 679 O O . CYS A 1 86 ? 1.479 -4.668 12.171 1.00 84.00 86 CYS A O 1
ATOM 681 N N . ALA A 1 87 ? 1.289 -4.552 9.933 1.00 79.38 87 ALA A N 1
ATOM 682 C CA . ALA A 1 87 ? -0.135 -4.232 9.920 1.00 79.38 87 ALA A CA 1
ATOM 683 C C . ALA A 1 87 ? -0.999 -5.307 10.605 1.00 79.38 87 ALA A C 1
ATOM 685 O O . ALA A 1 87 ? -1.996 -4.999 11.255 1.00 79.38 87 ALA A O 1
ATOM 686 N N . ARG A 1 88 ? -0.631 -6.591 10.474 1.00 76.38 88 ARG A N 1
ATOM 687 C CA . ARG A 1 88 ? -1.322 -7.696 11.167 1.00 76.38 88 ARG A CA 1
ATOM 688 C C . ARG A 1 88 ? -1.058 -7.706 12.666 1.00 76.38 88 ARG A C 1
ATOM 690 O O . ARG A 1 88 ? -1.947 -8.086 13.420 1.00 76.38 88 ARG A O 1
ATOM 697 N N . LEU A 1 89 ? 0.150 -7.339 13.082 1.00 79.44 89 LEU A N 1
ATOM 698 C CA . LEU A 1 89 ? 0.548 -7.325 14.488 1.00 79.44 89 LEU A CA 1
ATOM 699 C C . LEU A 1 89 ? 0.011 -6.103 15.244 1.00 79.44 89 LEU A C 1
ATOM 701 O O . LEU A 1 89 ? -0.325 -6.223 16.419 1.00 79.44 89 LEU A O 1
ATOM 705 N N . SER A 1 90 ? -0.069 -4.941 14.591 1.00 69.38 90 SER A N 1
ATOM 706 C CA . SER A 1 90 ? -0.494 -3.681 15.214 1.00 69.38 90 SER A CA 1
ATOM 707 C C . SER A 1 90 ? -1.997 -3.627 15.512 1.00 69.38 90 SER A C 1
ATOM 709 O O . SER A 1 90 ? -2.408 -2.978 16.471 1.00 69.38 90 SER A O 1
ATOM 711 N N . GLY A 1 91 ? -2.825 -4.329 14.734 1.00 57.16 91 GLY A N 1
ATOM 712 C CA . GLY A 1 91 ? -4.281 -4.312 14.874 1.00 57.16 91 GLY A CA 1
ATOM 713 C C . GLY A 1 91 ? -4.854 -5.657 15.299 1.00 57.16 91 GLY A C 1
ATOM 714 O O . GLY A 1 91 ? -5.421 -6.335 14.455 1.00 57.16 91 GLY A O 1
ATOM 715 N N . GLY A 1 92 ? -4.752 -6.025 16.582 1.00 44.59 92 GLY A N 1
ATOM 716 C CA . GLY A 1 92 ? -5.225 -7.291 17.181 1.00 44.59 92 GLY A CA 1
ATOM 717 C C . GLY A 1 92 ? -6.726 -7.641 17.062 1.00 44.59 92 GLY A C 1
ATOM 718 O O . GLY A 1 92 ? -7.259 -8.300 17.949 1.00 44.59 92 GLY A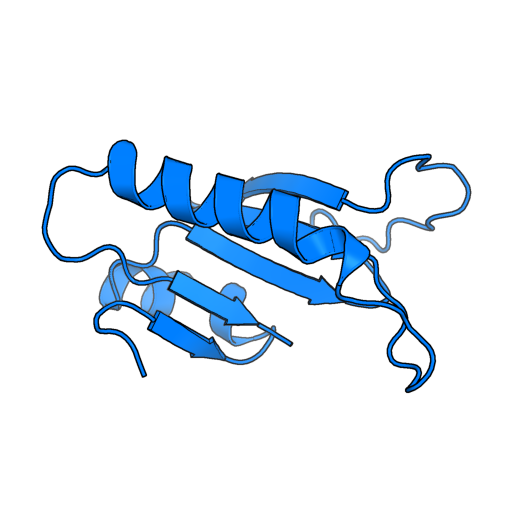 O 1
ATOM 719 N N . SER A 1 93 ? -7.423 -7.237 15.998 1.00 40.91 93 SER A N 1
ATOM 720 C CA . SER A 1 93 ? -8.813 -7.580 15.708 1.00 40.91 93 SER A CA 1
ATOM 721 C C . SER A 1 93 ? -8.967 -8.083 14.267 1.00 40.91 93 SER A C 1
ATOM 723 O O . SER A 1 93 ? -8.292 -7.642 13.342 1.00 40.91 93 SER A O 1
ATOM 725 N N . LEU A 1 94 ? -9.866 -9.043 14.095 1.00 39.16 94 LEU A N 1
ATOM 726 C CA . LEU A 1 94 ? -10.039 -9.979 12.97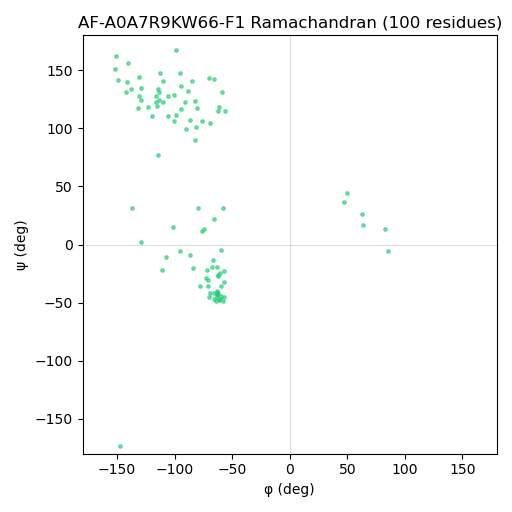7 1.00 39.16 94 LEU A CA 1
ATOM 727 C C . LEU A 1 94 ? -10.451 -9.379 11.608 1.00 39.16 94 LEU A C 1
ATOM 729 O O . LEU A 1 94 ? -10.962 -10.107 10.761 1.00 39.16 94 LEU A O 1
ATOM 733 N N . GLU A 1 95 ? -10.221 -8.092 11.340 1.00 42.59 95 GLU A N 1
ATOM 734 C CA . GLU A 1 95 ? -10.732 -7.409 10.137 1.00 42.59 95 GLU A CA 1
ATOM 735 C C . GLU A 1 95 ? -9.726 -6.475 9.444 1.00 42.59 95 GLU A C 1
ATOM 737 O O . GLU A 1 95 ? -10.119 -5.495 8.816 1.00 42.59 95 GLU A O 1
ATOM 742 N N . ASN A 1 96 ? -8.423 -6.762 9.495 1.00 44.00 96 ASN A N 1
ATOM 743 C CA . ASN A 1 96 ? -7.474 -6.005 8.675 1.00 44.00 96 ASN A CA 1
ATOM 744 C C . ASN A 1 96 ? -7.669 -6.345 7.195 1.00 44.00 96 ASN A C 1
ATOM 746 O O . ASN A 1 96 ? -7.305 -7.427 6.728 1.00 44.00 96 ASN A O 1
ATOM 750 N N . ARG A 1 97 ? -8.293 -5.407 6.485 1.00 50.62 97 ARG A N 1
ATOM 751 C CA . ARG A 1 97 ? -8.619 -5.479 5.068 1.00 50.62 97 ARG A CA 1
ATOM 752 C C . ARG A 1 97 ? -7.569 -4.668 4.293 1.00 50.62 97 ARG A C 1
ATOM 754 O O . ARG A 1 97 ? -7.519 -3.451 4.383 1.00 50.62 97 ARG A O 1
ATOM 761 N N . TYR A 1 98 ? -6.666 -5.343 3.594 1.00 53.78 98 TYR A N 1
ATOM 762 C CA . TYR A 1 98 ? -5.589 -4.767 2.781 1.00 53.78 98 TYR A CA 1
ATOM 763 C C . TYR A 1 98 ? -6.114 -4.436 1.399 1.00 53.78 98 TYR A C 1
ATOM 765 O O . TYR A 1 98 ? -6.806 -5.276 0.858 1.00 53.78 98 TYR A O 1
ATOM 773 N N . SER A 1 99 ? -5.733 -3.323 0.776 1.00 45.66 99 SER A N 1
ATOM 774 C CA . SER A 1 99 ? -5.874 -3.177 -0.681 1.00 45.66 99 SER A CA 1
ATOM 775 C C . SER A 1 99 ? -4.505 -3.199 -1.350 1.00 45.66 99 SER A C 1
ATOM 777 O O . SER A 1 99 ? -3.640 -2.391 -1.014 1.00 45.66 99 SER A O 1
ATOM 779 N N . VAL A 1 100 ? -4.302 -4.129 -2.285 1.00 49.44 100 VAL A N 1
ATOM 780 C CA . VAL A 1 100 ? -3.179 -4.093 -3.232 1.00 49.44 100 VAL A CA 1
ATOM 781 C C . VAL A 1 100 ? -3.678 -3.418 -4.492 1.00 49.44 100 VAL A C 1
ATOM 783 O O . VAL A 1 100 ? -4.598 -3.910 -5.146 1.00 49.44 100 VAL A O 1
ATOM 786 N N . ILE A 1 101 ? -3.092 -2.276 -4.810 1.00 51.72 101 ILE A N 1
ATOM 787 C CA . ILE A 1 101 ? -3.527 -1.459 -5.929 1.00 51.72 101 ILE A CA 1
ATOM 788 C C . ILE A 1 101 ? -2.410 -1.402 -6.963 1.00 51.72 101 ILE A C 1
ATOM 790 O O . ILE A 1 101 ? -1.295 -0.966 -6.665 1.00 51.72 101 ILE A O 1
ATOM 794 N N . LYS A 1 102 ? -2.738 -1.897 -8.161 1.00 45.06 102 LYS A N 1
ATOM 795 C CA . LYS A 1 102 ? -1.989 -1.643 -9.393 1.00 45.06 102 LYS A CA 1
ATOM 796 C C . LYS A 1 102 ? -2.422 -0.306 -9.986 1.00 45.06 102 LYS A C 1
ATOM 798 O O . LYS A 1 102 ? -3.632 0.014 -9.913 1.00 45.06 102 LYS A O 1
#

Radius of gyration: 13.71 Å; Cα contacts (8 Å, |Δi|>4): 142; chains: 1; bounding box: 34×32×35 Å

Foldseek 3Di:
DDQQEAEDAPVCVPPLVNCVVLVAAEEEEEEQFDDDPNDTDPCPPPPDQWDWDDDSNHIYIYGNWDPDPPTDPVVCVVVVVVRVVVLPVVDVDDRHRYYYYD

InterPro domains:
  IPR029021 Protein-tyrosine phosphatase-like [G3DSA:3.90.190.10] (1-95)
  IPR029021 Protein-tyrosine phosphatase-like [SSF52799] (1-92)

Sequence (102 aa):
ILTGLYIGSVRDSKDVEQLKSNCISHIISIHDNARRGGQEICTENMKKAEFVFTFADVEYLCILASDTPNQNLSQFFSQCNDFIHCARLSGGSLENRYSVIK